Protein AF-A0A345DEK2-F1 (afdb_monomer_lite)

Structure (mmCIF, N/CA/C/O backbone):
data_AF-A0A345DEK2-F1
#
_entry.id   AF-A0A345DEK2-F1
#
loop_
_atom_site.group_PDB
_atom_site.id
_atom_site.type_symbol
_atom_site.label_atom_id
_atom_site.label_alt_id
_atom_site.label_comp_id
_atom_site.label_asym_id
_atom_site.label_entity_id
_atom_site.label_seq_id
_atom_site.pdbx_PDB_ins_code
_atom_site.Cartn_x
_atom_site.Cartn_y
_atom_site.Cartn_z
_atom_site.occupancy
_atom_site.B_iso_or_equiv
_atom_site.auth_seq_id
_atom_site.auth_comp_id
_atom_site.auth_asym_id
_atom_site.auth_atom_id
_atom_site.pdbx_PDB_model_num
ATOM 1 N N . MET A 1 1 ? -20.762 -16.316 8.588 1.00 53.88 1 MET A N 1
ATOM 2 C CA . MET A 1 1 ? -19.806 -15.761 9.569 1.00 53.88 1 MET A CA 1
ATOM 3 C C . MET A 1 1 ? -19.450 -14.352 9.138 1.00 53.88 1 MET A C 1
ATOM 5 O O . MET A 1 1 ? -18.955 -14.180 8.030 1.00 53.88 1 MET A O 1
ATOM 9 N N . SER A 1 2 ? -19.774 -13.349 9.951 1.00 63.19 2 SER A N 1
ATOM 10 C CA . SER A 1 2 ? -19.382 -11.961 9.692 1.00 63.19 2 SER A CA 1
ATOM 11 C C . SER A 1 2 ? -17.870 -11.858 9.861 1.00 63.19 2 SER A C 1
ATOM 13 O O . SER A 1 2 ? -17.362 -12.161 10.936 1.00 63.19 2 SER A O 1
ATOM 15 N N . LYS A 1 3 ? -17.139 -11.502 8.802 1.00 78.44 3 LYS A N 1
ATOM 16 C CA . LYS A 1 3 ? -15.685 -11.351 8.900 1.00 78.44 3 LYS A CA 1
ATOM 17 C C . LYS A 1 3 ? -15.362 -10.133 9.773 1.00 78.44 3 LYS A C 1
ATOM 19 O O . LYS A 1 3 ? -15.892 -9.049 9.521 1.00 78.44 3 LYS A O 1
ATOM 24 N N . VAL A 1 4 ? -14.506 -10.294 10.780 1.00 87.81 4 VAL A N 1
ATOM 25 C CA . VAL A 1 4 ? -14.085 -9.192 11.660 1.00 87.81 4 VAL A CA 1
ATOM 26 C C . VAL A 1 4 ? -13.222 -8.215 10.863 1.00 87.81 4 VAL A C 1
ATOM 28 O O . VAL A 1 4 ? -12.245 -8.613 10.234 1.00 87.81 4 VAL A O 1
ATOM 31 N N . LEU A 1 5 ? -13.589 -6.931 10.850 1.00 89.81 5 LEU A N 1
ATOM 32 C CA . LEU A 1 5 ? -12.830 -5.889 10.155 1.00 89.81 5 LEU A CA 1
ATOM 33 C C . LEU A 1 5 ? -11.545 -5.565 10.930 1.00 89.81 5 LEU A C 1
ATOM 35 O O . LEU A 1 5 ? -11.615 -5.045 12.041 1.00 89.81 5 LEU A O 1
ATOM 39 N N . LEU A 1 6 ? -10.383 -5.796 10.317 1.00 87.94 6 LEU A N 1
ATOM 40 C CA . LEU A 1 6 ? -9.081 -5.451 10.901 1.00 87.94 6 LEU A CA 1
ATOM 41 C C . LEU A 1 6 ? -8.688 -4.002 10.606 1.00 87.94 6 LEU A C 1
ATOM 43 O O . LEU A 1 6 ? -8.075 -3.333 11.434 1.00 87.94 6 LEU A O 1
ATOM 47 N N . GLY A 1 7 ? -9.047 -3.494 9.427 1.00 90.69 7 GLY A N 1
ATOM 48 C CA . GLY A 1 7 ? -8.787 -2.106 9.061 1.00 90.69 7 GLY A CA 1
ATOM 49 C C . GLY A 1 7 ? -8.429 -1.938 7.596 1.00 90.69 7 GLY A C 1
ATOM 50 O O . GLY A 1 7 ? -8.838 -2.727 6.749 1.00 90.69 7 GLY A O 1
ATOM 51 N N . HIS A 1 8 ? -7.675 -0.880 7.299 1.00 93.12 8 HIS A N 1
ATOM 52 C CA . HIS A 1 8 ? -7.225 -0.593 5.942 1.00 93.12 8 HIS A CA 1
ATOM 53 C C . HIS A 1 8 ? -5.710 -0.729 5.838 1.00 93.12 8 HIS A C 1
ATOM 55 O O . HIS A 1 8 ? -4.985 -0.348 6.756 1.00 93.12 8 HIS A O 1
ATOM 61 N N . MET A 1 9 ? -5.232 -1.210 4.700 1.00 93.31 9 MET A N 1
ATOM 62 C CA . MET A 1 9 ? -3.819 -1.401 4.415 1.00 93.31 9 MET A CA 1
ATOM 63 C C . MET A 1 9 ? -3.475 -0.769 3.070 1.00 93.31 9 MET A C 1
ATOM 65 O O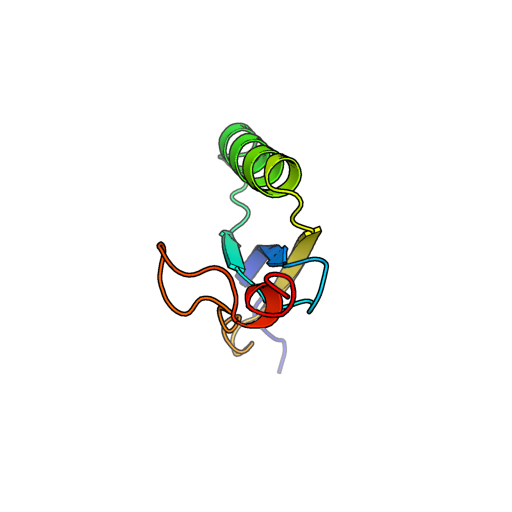 . MET A 1 9 ? -4.135 -1.030 2.068 1.00 93.31 9 MET A O 1
ATOM 69 N N . TYR A 1 10 ? -2.428 0.047 3.046 1.00 93.00 10 TYR A N 1
ATOM 70 C CA . TYR A 1 10 ? -1.822 0.518 1.812 1.00 93.00 10 TYR A CA 1
ATOM 71 C C . TYR A 1 10 ? -0.861 -0.542 1.282 1.00 93.00 10 TYR A C 1
ATOM 73 O O . TYR A 1 10 ? 0.053 -0.953 1.996 1.00 93.00 10 TYR A O 1
ATOM 81 N N . LEU A 1 11 ? -1.037 -0.948 0.032 1.00 91.81 11 LEU A N 1
ATOM 82 C CA . LEU A 1 11 ? -0.109 -1.792 -0.706 1.00 91.81 11 LEU A CA 1
ATOM 83 C C . LEU A 1 11 ? 0.672 -0.948 -1.702 1.00 91.81 11 LEU A C 1
ATOM 85 O O . LEU A 1 11 ? 0.080 -0.206 -2.481 1.00 91.81 11 LEU A O 1
ATOM 89 N N . ALA A 1 12 ? 1.987 -1.120 -1.730 1.00 90.06 12 ALA A N 1
ATOM 90 C CA . ALA A 1 12 ? 2.820 -0.674 -2.831 1.00 90.06 12 ALA A CA 1
ATOM 91 C C . ALA A 1 12 ? 2.943 -1.816 -3.843 1.00 90.06 12 ALA A C 1
ATOM 93 O O . ALA A 1 12 ? 3.375 -2.912 -3.481 1.00 90.06 12 ALA A O 1
ATOM 94 N N . LYS A 1 13 ? 2.583 -1.566 -5.100 1.00 86.56 13 LYS A N 1
ATOM 95 C CA . LYS A 1 13 ? 2.641 -2.530 -6.201 1.00 86.56 13 LYS A CA 1
ATOM 96 C C . LYS A 1 13 ? 3.610 -2.067 -7.278 1.00 86.56 13 LYS A C 1
ATOM 98 O O . LYS A 1 13 ? 3.705 -0.879 -7.588 1.00 86.56 13 LYS A O 1
ATOM 103 N N . ASN A 1 14 ? 4.324 -3.014 -7.871 1.00 82.06 14 ASN A N 1
ATOM 104 C CA . ASN A 1 14 ? 5.098 -2.745 -9.073 1.00 82.06 14 ASN A CA 1
ATOM 105 C C . ASN A 1 14 ? 4.135 -2.551 -10.255 1.00 82.06 14 ASN A C 1
ATOM 107 O O . ASN A 1 14 ? 3.296 -3.414 -10.499 1.00 82.06 14 ASN A O 1
ATOM 111 N N . LEU A 1 15 ? 4.262 -1.449 -10.996 1.00 78.19 15 LEU A N 1
ATOM 112 C CA . LEU A 1 15 ? 3.399 -1.166 -12.147 1.00 78.19 15 LEU A CA 1
ATOM 113 C C . LEU A 1 15 ? 3.540 -2.190 -13.284 1.00 78.19 15 LEU A C 1
ATOM 115 O O . LEU A 1 15 ? 2.578 -2.402 -14.011 1.00 78.19 15 LEU A O 1
ATOM 119 N N . LYS A 1 16 ? 4.701 -2.843 -13.430 1.00 74.81 16 LYS A N 1
ATOM 120 C CA . LYS A 1 16 ? 4.950 -3.782 -14.536 1.00 74.81 16 LYS A CA 1
ATOM 121 C C . LYS A 1 16 ? 4.308 -5.153 -14.335 1.00 74.81 16 LYS A C 1
ATOM 123 O O . LYS A 1 16 ? 3.847 -5.743 -15.299 1.00 74.81 16 LYS A O 1
ATOM 128 N N . CYS A 1 17 ? 4.271 -5.667 -13.105 1.00 75.19 17 CYS A N 1
ATOM 129 C CA . CYS A 1 17 ? 3.735 -7.010 -12.840 1.00 75.19 17 CYS A CA 1
ATOM 130 C C . CYS A 1 17 ? 2.678 -7.092 -11.743 1.00 75.19 17 CYS A C 1
ATOM 132 O O . CYS A 1 17 ? 2.263 -8.185 -11.371 1.00 75.19 17 CYS A O 1
ATOM 134 N N . GLY A 1 18 ? 2.281 -5.964 -11.155 1.00 77.81 18 GLY A N 1
ATOM 135 C CA . GLY A 1 18 ? 1.286 -5.923 -10.082 1.00 77.81 18 GLY A CA 1
ATOM 136 C C . GLY A 1 18 ? 1.740 -6.529 -8.748 1.00 77.81 18 GLY A C 1
ATOM 137 O O . GLY A 1 18 ? 0.979 -6.498 -7.781 1.00 77.81 18 GLY A O 1
ATOM 138 N N . GLY A 1 19 ? 2.968 -7.054 -8.665 1.00 83.56 19 GLY A N 1
ATOM 139 C CA . GLY A 1 19 ? 3.523 -7.665 -7.460 1.00 83.56 19 GLY A CA 1
ATOM 140 C C . GLY A 1 19 ? 3.641 -6.671 -6.305 1.00 83.56 19 GLY A C 1
ATOM 141 O O . GLY A 1 19 ? 4.086 -5.536 -6.496 1.00 83.56 19 GLY A O 1
ATOM 142 N N . VAL A 1 20 ? 3.256 -7.098 -5.099 1.00 86.62 20 VAL A N 1
ATOM 143 C CA . VAL A 1 20 ? 3.328 -6.269 -3.887 1.00 86.62 20 VAL A CA 1
ATOM 144 C C . VAL A 1 20 ? 4.7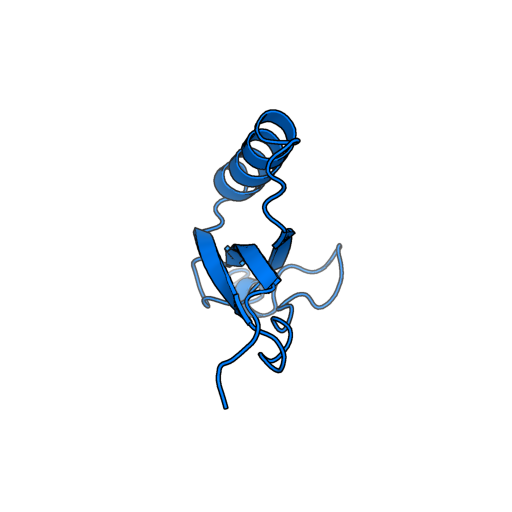75 -6.169 -3.428 1.00 86.62 20 VAL A C 1
ATOM 146 O O . VAL A 1 20 ? 5.433 -7.167 -3.208 1.00 86.62 20 VAL A O 1
ATOM 149 N N . ILE A 1 21 ? 5.284 -4.966 -3.256 1.00 82.12 21 ILE A N 1
ATOM 150 C CA . ILE A 1 21 ? 6.686 -4.687 -2.905 1.00 82.12 21 ILE A CA 1
ATOM 151 C C . ILE A 1 21 ? 6.817 -4.172 -1.474 1.00 82.12 21 ILE A C 1
ATOM 153 O O . ILE A 1 21 ? 7.907 -4.146 -0.910 1.00 82.12 21 ILE A O 1
ATOM 157 N N . GLY A 1 22 ? 5.697 -3.787 -0.874 1.00 85.75 22 GLY A N 1
ATOM 158 C CA . GLY A 1 22 ? 5.593 -3.450 0.533 1.00 85.75 22 GLY A CA 1
ATOM 159 C C . GLY A 1 22 ? 4.153 -3.132 0.894 1.00 85.75 22 GLY A C 1
ATOM 160 O O . GLY A 1 22 ? 3.315 -2.908 0.018 1.00 85.75 22 GLY A O 1
ATOM 161 N N . PHE A 1 23 ? 3.872 -3.092 2.188 1.00 90.12 23 PHE A N 1
ATOM 162 C CA . PHE A 1 23 ? 2.584 -2.653 2.695 1.00 90.12 23 PHE A CA 1
ATOM 163 C C . PHE A 1 23 ? 2.732 -1.882 4.003 1.00 90.12 23 PHE A C 1
ATOM 165 O O . PHE A 1 23 ? 3.745 -1.991 4.691 1.00 90.12 23 PHE A O 1
ATOM 172 N N . SER A 1 24 ? 1.722 -1.082 4.334 1.00 91.25 24 SER A N 1
ATOM 173 C CA . SER A 1 24 ? 1.613 -0.375 5.611 1.00 91.25 24 SER A CA 1
ATOM 174 C C . SER A 1 24 ? 0.157 -0.324 6.035 1.00 91.25 24 SER A C 1
ATOM 176 O O . SER A 1 24 ? -0.713 0.023 5.236 1.00 91.25 24 SER A O 1
ATOM 178 N N . TRP A 1 25 ? -0.119 -0.635 7.297 1.00 91.31 25 TRP A N 1
ATOM 179 C CA . TRP A 1 25 ? -1.445 -0.422 7.865 1.00 91.31 25 TRP A CA 1
ATOM 180 C C . TRP A 1 25 ? -1.748 1.073 7.950 1.00 91.31 25 TRP A C 1
ATOM 182 O O . TRP A 1 25 ? -0.871 1.870 8.278 1.00 91.31 25 TRP A O 1
ATOM 192 N N . LYS A 1 26 ? -2.989 1.441 7.636 1.00 90.44 26 LYS A N 1
ATOM 193 C CA . LYS A 1 26 ? -3.502 2.799 7.800 1.00 90.44 26 LYS A CA 1
ATOM 194 C C . LYS A 1 26 ? -3.835 3.016 9.267 1.00 90.44 26 LYS A C 1
ATOM 196 O O . LYS A 1 26 ? -4.752 2.384 9.796 1.00 90.44 26 LYS A O 1
ATOM 201 N N . ASP A 1 27 ? -3.140 3.948 9.897 1.00 87.25 27 ASP A N 1
ATOM 202 C CA . ASP A 1 27 ? -3.315 4.259 11.310 1.00 87.25 27 ASP A CA 1
ATOM 203 C C . ASP A 1 27 ? -4.010 5.622 11.446 1.00 87.25 27 ASP A C 1
ATOM 205 O O . ASP A 1 27 ? -3.561 6.640 10.912 1.00 87.25 27 ASP A O 1
ATOM 209 N N . LYS A 1 28 ? -5.151 5.659 12.151 1.00 77.50 28 LYS A N 1
ATOM 210 C CA . LYS A 1 28 ? -5.974 6.877 12.277 1.00 77.50 28 LYS A CA 1
ATOM 211 C C . LYS A 1 28 ? -5.199 8.049 12.901 1.00 77.50 28 LYS A C 1
ATOM 213 O O . LYS A 1 28 ? -5.550 9.198 12.616 1.00 77.50 28 LYS A O 1
ATOM 218 N N . GLY A 1 29 ? -4.157 7.775 13.691 1.00 84.06 29 GLY A N 1
ATOM 219 C CA . GLY A 1 29 ? -3.317 8.781 14.343 1.00 84.06 29 GLY A CA 1
ATOM 220 C C . GLY A 1 29 ? -2.101 9.243 13.532 1.00 84.06 29 GLY A C 1
ATOM 221 O O . GLY A 1 29 ? -1.516 10.267 13.873 1.00 84.06 29 GLY A O 1
ATOM 222 N N . ARG A 1 30 ? -1.724 8.548 12.447 1.00 84.31 30 ARG A N 1
ATOM 223 C CA . ARG A 1 30 ? -0.436 8.755 11.745 1.00 84.31 30 ARG A CA 1
ATOM 224 C C . ARG A 1 30 ? -0.574 9.207 10.293 1.00 84.31 30 ARG A C 1
ATOM 226 O O . ARG A 1 30 ? 0.194 8.835 9.409 1.00 84.31 30 ARG A O 1
ATOM 233 N N . LYS A 1 31 ? -1.543 10.088 10.031 1.00 85.19 31 LYS A N 1
ATOM 234 C CA . LYS A 1 31 ? -1.835 10.596 8.675 1.00 85.19 31 LYS A CA 1
ATOM 235 C C . LYS A 1 31 ? -0.613 11.206 7.972 1.00 85.19 31 LYS A C 1
ATOM 237 O O . LYS A 1 31 ? -0.489 11.091 6.753 1.00 85.19 31 LYS A O 1
ATOM 242 N N . LYS A 1 32 ? 0.278 11.887 8.708 1.00 88.25 32 LYS A N 1
ATOM 243 C CA . LYS A 1 32 ? 1.476 12.522 8.129 1.00 88.25 32 LYS A CA 1
ATOM 244 C C . LYS A 1 32 ? 2.513 11.477 7.721 1.00 88.25 32 LYS A C 1
ATOM 246 O O . LYS A 1 32 ? 3.126 11.612 6.662 1.00 88.25 32 LYS A O 1
ATOM 251 N N . GLU A 1 33 ? 2.712 10.458 8.542 1.00 88.00 33 GLU A N 1
ATOM 252 C CA . GLU A 1 33 ? 3.628 9.349 8.294 1.00 88.00 33 GLU A CA 1
ATOM 253 C C . GLU A 1 33 ? 3.120 8.492 7.134 1.00 88.00 33 GLU A C 1
ATOM 255 O O . GLU A 1 33 ? 3.884 8.230 6.205 1.00 88.00 33 GLU A O 1
ATOM 260 N N . ASP A 1 34 ? 1.823 8.174 7.118 1.00 89.56 34 ASP A N 1
ATOM 261 C CA . ASP A 1 34 ? 1.164 7.456 6.023 1.00 89.56 34 ASP A CA 1
ATOM 262 C C . ASP A 1 34 ? 1.367 8.197 4.697 1.00 89.56 34 ASP A C 1
ATOM 264 O O . ASP A 1 34 ? 1.851 7.627 3.717 1.00 89.56 34 ASP A O 1
ATOM 268 N N . ALA A 1 35 ? 1.104 9.509 4.673 1.00 89.88 35 ALA A N 1
ATOM 269 C CA . ALA A 1 35 ? 1.315 10.329 3.484 1.00 89.88 35 ALA A CA 1
ATOM 270 C C . ALA A 1 35 ? 2.789 10.366 3.046 1.00 89.88 35 ALA A C 1
ATOM 272 O O . ALA A 1 35 ? 3.074 10.329 1.846 1.00 89.88 35 ALA A O 1
ATOM 273 N N . LYS A 1 36 ? 3.744 10.425 3.986 1.00 92.19 36 LYS A N 1
ATOM 274 C CA . LYS A 1 36 ? 5.183 10.352 3.671 1.00 92.19 36 LYS A CA 1
ATOM 275 C C . LYS A 1 36 ? 5.545 9.004 3.046 1.00 92.19 36 LYS A C 1
ATOM 277 O O . LYS A 1 36 ? 6.291 8.985 2.066 1.00 92.19 36 LYS A O 1
ATOM 282 N N . THR A 1 37 ? 5.028 7.905 3.582 1.00 89.38 37 THR A N 1
ATOM 283 C CA . THR A 1 37 ? 5.267 6.549 3.069 1.00 89.38 37 THR A CA 1
ATOM 284 C C . THR A 1 37 ? 4.686 6.381 1.667 1.00 89.38 37 THR A C 1
ATOM 286 O O . THR A 1 37 ? 5.414 6.006 0.747 1.00 89.38 37 THR A O 1
ATOM 289 N N . ILE A 1 38 ? 3.431 6.787 1.461 1.00 91.12 38 ILE A N 1
ATOM 290 C CA . ILE A 1 38 ? 2.763 6.756 0.151 1.00 91.12 38 ILE A CA 1
ATOM 291 C C . ILE A 1 38 ? 3.529 7.602 -0.870 1.00 91.12 38 ILE A C 1
ATOM 293 O O . ILE A 1 38 ? 3.838 7.130 -1.963 1.00 91.12 38 ILE A O 1
ATOM 297 N N . ARG A 1 39 ? 3.925 8.830 -0.507 1.00 92.31 39 ARG A N 1
ATOM 298 C CA . ARG A 1 39 ? 4.737 9.691 -1.383 1.00 92.31 39 ARG A CA 1
ATOM 299 C C . ARG A 1 39 ? 6.072 9.047 -1.751 1.00 92.31 39 ARG A C 1
ATOM 301 O O . ARG A 1 39 ? 6.500 9.189 -2.892 1.00 92.31 39 ARG A O 1
ATOM 308 N N . LYS A 1 40 ? 6.743 8.356 -0.823 1.00 89.25 40 LYS A N 1
ATOM 309 C CA . LYS A 1 40 ? 7.995 7.637 -1.123 1.00 89.25 40 LYS A CA 1
ATOM 310 C C . LYS A 1 40 ? 7.772 6.517 -2.138 1.00 89.25 40 LYS A C 1
ATOM 312 O O . LYS A 1 40 ? 8.611 6.352 -3.018 1.00 89.25 40 LYS A O 1
ATOM 317 N N . TRP A 1 41 ? 6.672 5.774 -2.040 1.00 89.12 41 TRP A N 1
ATOM 318 C CA . TRP A 1 41 ? 6.339 4.730 -3.012 1.00 89.12 41 TRP A CA 1
ATOM 319 C C . TRP A 1 41 ? 6.023 5.305 -4.391 1.00 89.12 41 TRP A C 1
ATOM 321 O O . TRP A 1 41 ? 6.618 4.870 -5.373 1.00 89.12 41 TRP A O 1
ATOM 331 N N . LEU A 1 42 ? 5.198 6.350 -4.462 1.00 87.31 42 LEU A N 1
ATOM 332 C CA . LEU A 1 42 ? 4.886 7.027 -5.724 1.00 87.31 42 LEU A CA 1
ATOM 333 C C . LEU A 1 42 ? 6.143 7.613 -6.388 1.00 87.31 42 LEU A C 1
ATOM 335 O O . LEU A 1 42 ? 6.353 7.424 -7.581 1.00 87.31 42 LEU A O 1
ATOM 339 N N . LYS A 1 43 ? 7.040 8.244 -5.613 1.00 86.38 43 LYS A N 1
ATOM 340 C CA . LYS A 1 43 ? 8.332 8.751 -6.122 1.00 86.38 43 LYS A CA 1
ATOM 341 C C . LYS A 1 43 ? 9.245 7.657 -6.681 1.00 86.38 43 LYS A C 1
ATOM 343 O O . LYS A 1 43 ? 10.114 7.959 -7.488 1.00 86.38 43 LYS A O 1
ATOM 348 N N . ARG A 1 44 ? 9.075 6.405 -6.247 1.00 82.75 44 ARG A N 1
ATOM 349 C CA . ARG A 1 44 ? 9.802 5.238 -6.770 1.00 82.75 44 ARG A CA 1
ATOM 350 C C . ARG A 1 44 ? 9.131 4.623 -8.007 1.00 82.75 44 ARG A C 1
ATOM 352 O O . ARG A 1 44 ? 9.584 3.580 -8.462 1.00 82.75 44 ARG A O 1
ATOM 359 N N . GLY A 1 45 ? 8.066 5.235 -8.531 1.00 84.19 45 GLY A N 1
ATOM 360 C CA . GLY A 1 45 ? 7.320 4.720 -9.682 1.00 84.19 45 GLY A CA 1
ATOM 361 C C . GLY A 1 45 ? 6.431 3.522 -9.345 1.00 84.19 45 GLY A C 1
ATOM 362 O O . GLY A 1 45 ? 6.188 2.674 -10.198 1.00 84.19 45 GLY A O 1
ATOM 363 N N . LEU A 1 46 ? 5.988 3.408 -8.092 1.00 85.94 46 LEU A N 1
ATOM 364 C CA . LEU A 1 46 ? 5.136 2.310 -7.640 1.00 85.94 46 LEU A CA 1
ATOM 365 C C . LEU A 1 46 ? 3.667 2.730 -7.661 1.00 85.94 46 LEU A C 1
ATOM 367 O O . LEU A 1 46 ? 3.344 3.874 -7.341 1.00 85.94 46 LEU A O 1
ATOM 371 N N . ALA A 1 47 ? 2.776 1.790 -7.963 1.00 89.25 47 ALA A N 1
ATOM 372 C CA . ALA A 1 47 ? 1.352 1.953 -7.699 1.00 89.25 47 ALA A CA 1
ATOM 373 C C . ALA A 1 47 ? 1.089 1.836 -6.197 1.00 89.25 47 ALA A C 1
ATOM 375 O O . ALA A 1 47 ? 1.735 1.045 -5.508 1.00 89.25 47 ALA A O 1
ATOM 376 N N . VAL A 1 48 ? 0.120 2.595 -5.691 1.00 92.12 48 VAL A N 1
ATOM 377 C CA . VAL A 1 48 ? -0.354 2.468 -4.312 1.00 92.12 48 VAL A CA 1
ATOM 378 C C . VAL A 1 48 ? -1.842 2.161 -4.324 1.00 92.12 48 VAL A C 1
ATOM 380 O O . VAL A 1 48 ? -2.618 2.894 -4.927 1.00 92.12 48 VAL A O 1
ATOM 383 N N . GLU A 1 49 ? -2.232 1.096 -3.635 1.00 92.44 49 GLU A N 1
ATOM 384 C CA . GLU A 1 49 ? -3.618 0.641 -3.525 1.00 92.44 49 GLU A CA 1
ATOM 385 C C . GLU A 1 49 ? -4.034 0.580 -2.057 1.00 92.44 49 GLU A C 1
ATOM 387 O O . GLU A 1 49 ? -3.236 0.200 -1.203 1.00 92.44 49 GLU A O 1
ATOM 392 N N . LEU A 1 50 ? -5.273 0.962 -1.749 1.00 92.44 50 LEU A N 1
ATOM 393 C CA . LEU A 1 50 ? -5.826 0.870 -0.401 1.00 92.44 50 LEU A CA 1
ATOM 394 C C . LEU A 1 50 ? -6.794 -0.308 -0.335 1.00 92.44 50 LEU A C 1
ATOM 396 O O . LEU A 1 50 ? -7.836 -0.287 -0.982 1.00 92.44 50 LEU A O 1
ATOM 400 N N . LEU A 1 51 ? -6.467 -1.302 0.482 1.00 91.81 51 LEU A N 1
ATOM 401 C CA . LEU A 1 51 ? -7.308 -2.468 0.714 1.00 91.81 51 LEU A CA 1
ATOM 402 C C . LEU A 1 51 ? -7.974 -2.408 2.080 1.00 91.81 51 LEU A C 1
ATOM 404 O O . LEU A 1 51 ? -7.368 -1.973 3.058 1.00 91.81 51 LEU A O 1
ATOM 408 N N . VAL A 1 52 ? -9.200 -2.915 2.152 1.00 92.94 52 VAL A N 1
ATOM 409 C CA . VAL A 1 52 ? -9.857 -3.265 3.413 1.00 92.94 52 VAL A CA 1
ATOM 410 C C . VAL A 1 52 ? -9.467 -4.700 3.756 1.00 92.94 52 VAL A C 1
ATOM 412 O O . VAL A 1 52 ? -9.453 -5.560 2.877 1.00 92.94 52 VAL A O 1
ATOM 415 N N . ARG A 1 53 ? -9.103 -4.950 5.011 1.00 92.06 53 ARG A N 1
ATOM 416 C CA . ARG A 1 53 ? -8.636 -6.253 5.489 1.00 92.06 53 ARG A CA 1
ATOM 417 C C . ARG A 1 53 ? -9.546 -6.769 6.583 1.00 92.06 53 ARG A C 1
ATOM 419 O O . ARG A 1 53 ? -9.883 -6.030 7.512 1.00 92.06 53 ARG A O 1
ATOM 426 N N . TYR A 1 54 ? -9.876 -8.044 6.485 1.00 93.00 54 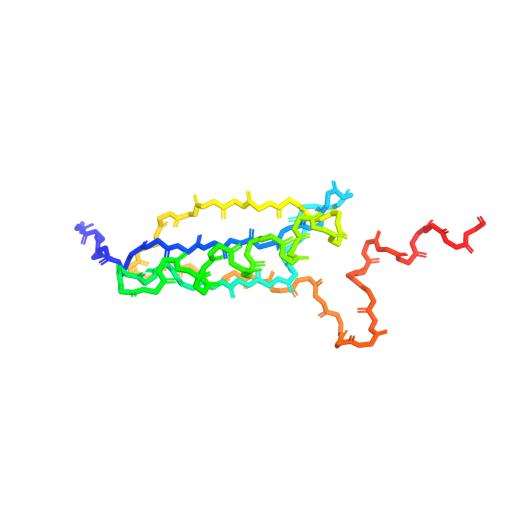TYR A 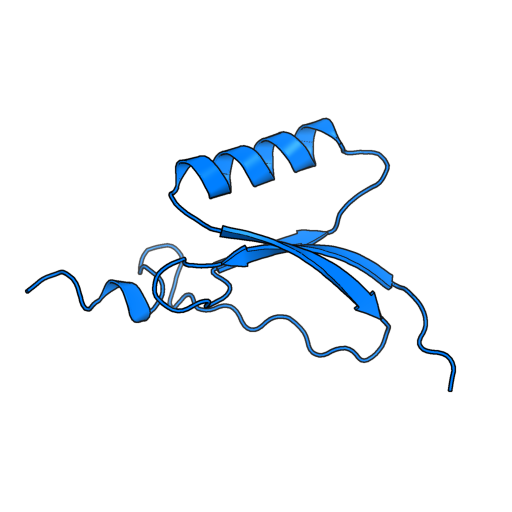N 1
ATOM 427 C CA . TYR A 1 54 ? -10.665 -8.767 7.461 1.00 93.00 54 TYR A CA 1
ATOM 428 C C . TYR A 1 54 ? -9.870 -9.926 8.060 1.00 93.00 54 TYR A C 1
ATOM 430 O O . TYR A 1 54 ? -8.867 -10.381 7.505 1.00 93.00 54 TYR A O 1
ATOM 438 N N . GLU A 1 55 ? -10.319 -10.405 9.211 1.00 90.06 55 GLU A N 1
ATOM 439 C CA . GLU A 1 55 ? -9.775 -11.594 9.849 1.00 90.06 55 GLU A CA 1
ATOM 440 C C . GLU A 1 55 ? -9.904 -12.814 8.923 1.00 90.06 55 GLU A C 1
ATOM 442 O O . GLU A 1 55 ? -10.942 -13.037 8.294 1.00 90.06 55 GLU A O 1
ATOM 447 N N . GLY A 1 56 ? -8.813 -13.574 8.802 1.00 88.19 56 GLY A N 1
ATOM 448 C CA . GLY A 1 56 ? -8.701 -14.712 7.888 1.00 88.19 56 GLY A CA 1
ATOM 449 C C . GLY A 1 56 ? -8.315 -14.356 6.448 1.00 88.19 56 GLY A C 1
ATOM 450 O O . GLY A 1 56 ? -8.053 -15.267 5.662 1.00 88.19 56 GLY A O 1
ATOM 451 N N . ASP A 1 57 ? -8.231 -13.071 6.077 1.00 87.12 57 ASP A N 1
ATOM 452 C CA . ASP A 1 57 ? -7.716 -12.716 4.754 1.00 87.12 57 ASP A CA 1
ATOM 453 C C . ASP A 1 57 ? -6.221 -13.097 4.647 1.00 87.12 57 ASP A C 1
ATOM 455 O O . ASP A 1 57 ? -5.434 -12.783 5.547 1.00 87.12 57 ASP A O 1
ATOM 459 N N . PRO A 1 58 ? -5.776 -13.705 3.533 1.00 86.06 58 PRO A N 1
ATOM 460 C CA . PRO A 1 58 ? -4.388 -14.134 3.365 1.00 86.06 58 PRO A CA 1
ATOM 461 C C . PRO A 1 58 ? -3.444 -12.933 3.338 1.00 86.06 58 PRO A C 1
ATOM 463 O O . PRO A 1 58 ? -3.762 -11.911 2.720 1.00 86.06 58 PRO A O 1
ATOM 466 N N . GLU A 1 59 ? -2.300 -13.028 4.017 1.00 83.19 59 GLU A N 1
ATOM 467 C CA . GLU A 1 59 ? -1.307 -11.950 4.057 1.00 83.19 59 GLU A CA 1
ATOM 468 C C . GLU A 1 59 ? -0.799 -11.615 2.638 1.00 83.19 59 GLU A C 1
ATOM 470 O O . GLU A 1 59 ? -0.592 -12.530 1.828 1.00 83.19 59 GLU A O 1
ATOM 475 N N . PRO A 1 60 ? -0.618 -10.324 2.289 1.00 83.25 60 PRO A N 1
ATOM 476 C CA . PRO A 1 60 ? -0.097 -9.945 0.982 1.00 83.25 60 PRO A CA 1
ATOM 477 C C . PRO A 1 60 ? 1.282 -10.562 0.735 1.00 83.25 60 PRO A C 1
ATOM 479 O O . PRO A 1 60 ? 2.245 -10.280 1.445 1.00 83.25 60 PRO A O 1
ATOM 482 N N . LYS A 1 61 ? 1.397 -11.373 -0.318 1.00 80.75 61 LYS A N 1
ATOM 483 C CA . LYS A 1 61 ? 2.677 -11.965 -0.715 1.00 80.75 61 LYS A CA 1
ATOM 484 C C . LYS A 1 61 ? 3.588 -10.895 -1.309 1.00 80.75 61 LYS A C 1
ATOM 486 O O . LYS A 1 61 ? 3.259 -10.294 -2.332 1.00 80.75 61 LYS A O 1
ATOM 491 N N . ILE A 1 62 ? 4.743 -10.691 -0.684 1.00 80.69 62 ILE A N 1
ATOM 492 C CA . ILE A 1 62 ? 5.738 -9.727 -1.146 1.00 80.69 62 ILE A CA 1
ATOM 493 C C . ILE A 1 62 ? 6.504 -10.291 -2.358 1.00 80.69 62 ILE A C 1
ATOM 495 O O . ILE A 1 62 ? 7.234 -11.270 -2.254 1.00 80.69 62 ILE A O 1
ATOM 499 N N . CYS A 1 63 ? 6.367 -9.635 -3.512 1.00 72.69 63 CYS A N 1
ATOM 500 C CA . CYS A 1 63 ? 7.243 -9.731 -4.679 1.00 72.69 63 CYS A CA 1
ATOM 501 C C . CYS A 1 63 ? 8.555 -8.971 -4.436 1.00 72.69 63 CYS A C 1
ATOM 503 O O . CYS A 1 63 ? 8.863 -7.991 -5.111 1.00 72.69 63 CYS A O 1
ATOM 505 N N . THR A 1 64 ? 9.358 -9.383 -3.464 1.00 64.69 64 THR A N 1
ATOM 506 C CA . THR A 1 64 ? 10.774 -8.999 -3.416 1.00 64.69 64 THR A CA 1
ATOM 507 C C . THR A 1 64 ? 11.592 -10.233 -3.089 1.00 64.69 64 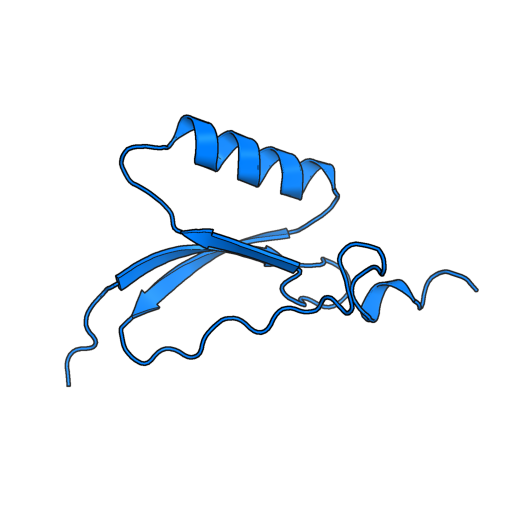THR A C 1
ATOM 509 O O . THR A 1 64 ? 11.182 -11.067 -2.288 1.00 64.69 64 THR A O 1
ATOM 512 N N . ARG A 1 65 ? 12.746 -10.377 -3.747 1.00 52.38 65 ARG A N 1
ATOM 513 C CA . ARG A 1 65 ? 13.700 -11.452 -3.441 1.00 52.38 65 ARG A CA 1
ATOM 514 C C . ARG A 1 65 ? 14.620 -11.047 -2.283 1.00 52.38 65 ARG A C 1
ATOM 516 O O . ARG A 1 65 ? 15.038 -11.898 -1.513 1.00 52.38 65 ARG A O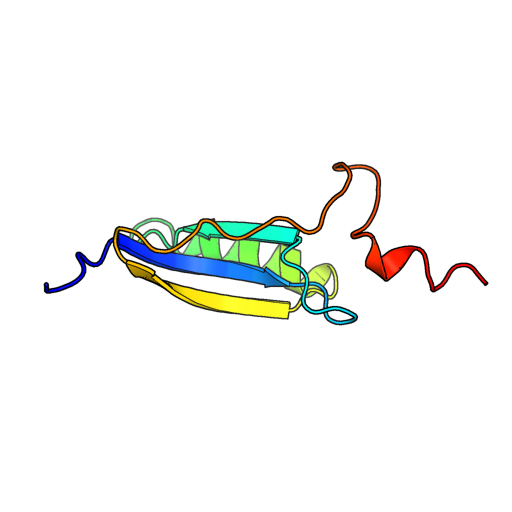 1
ATOM 523 N N . ASN A 1 66 ? 14.935 -9.748 -2.175 1.00 49.91 66 ASN A N 1
ATOM 524 C CA . ASN A 1 66 ? 15.642 -9.104 -1.062 1.00 49.91 66 ASN A CA 1
ATOM 525 C C . ASN A 1 66 ? 15.633 -7.571 -1.234 1.00 49.91 66 ASN A C 1
ATOM 527 O O . ASN A 1 66 ? 15.460 -7.089 -2.346 1.00 49.91 66 ASN A O 1
ATOM 531 N N . PHE A 1 67 ? 15.929 -6.788 -0.187 1.00 46.50 67 PHE A N 1
ATOM 532 C CA . PHE A 1 67 ? 16.028 -5.309 -0.263 1.00 46.50 67 PHE A CA 1
ATOM 533 C C . PHE A 1 67 ? 17.019 -4.772 -1.322 1.00 46.50 67 PHE A C 1
ATOM 535 O O . PHE A 1 67 ? 16.943 -3.601 -1.689 1.00 46.50 67 PHE A O 1
ATOM 542 N N . LYS A 1 68 ? 17.950 -5.611 -1.800 1.00 50.28 68 LYS A N 1
ATOM 543 C CA . LYS A 1 68 ? 18.939 -5.293 -2.845 1.00 50.28 68 LYS A CA 1
ATOM 544 C C . LYS A 1 68 ? 18.555 -5.780 -4.246 1.00 50.28 68 LYS A C 1
ATOM 546 O O . LYS A 1 68 ? 19.216 -5.389 -5.203 1.00 50.28 68 LYS A O 1
ATOM 551 N N . VAL A 1 69 ? 17.536 -6.632 -4.371 1.00 54.25 69 VAL A N 1
ATOM 552 C CA . VAL A 1 69 ? 17.122 -7.212 -5.653 1.00 54.25 69 VAL A CA 1
ATOM 553 C C . VAL A 1 69 ? 15.726 -6.690 -5.968 1.00 54.25 69 VAL A C 1
ATOM 555 O O . VAL A 1 69 ? 14.807 -6.912 -5.173 1.00 54.25 69 VAL A O 1
ATOM 558 N N . PRO A 1 70 ? 15.547 -5.967 -7.081 1.00 57.41 70 PRO A N 1
ATOM 559 C CA . PRO A 1 70 ? 14.251 -5.479 -7.467 1.00 57.41 70 PRO A CA 1
ATOM 560 C C . PRO A 1 70 ? 13.243 -6.646 -7.617 1.00 57.41 70 PRO A C 1
ATOM 562 O O . PRO A 1 70 ? 13.650 -7.802 -7.734 1.00 57.41 70 PRO A O 1
ATOM 565 N N . CYS A 1 71 ? 11.928 -6.379 -7.527 1.00 62.06 71 CYS A N 1
ATOM 566 C CA . CYS A 1 71 ? 10.879 -7.417 -7.689 1.00 62.06 71 CYS A CA 1
ATOM 567 C C . CYS A 1 71 ? 11.210 -8.259 -8.927 1.00 62.06 71 CYS A C 1
ATOM 569 O O . CYS A 1 71 ? 11.670 -7.681 -9.905 1.00 62.06 71 CYS A O 1
ATOM 571 N N . ALA A 1 72 ? 11.013 -9.584 -8.891 1.00 56.53 72 ALA A N 1
ATOM 572 C CA . ALA A 1 72 ? 11.463 -10.516 -9.945 1.00 56.53 72 ALA A CA 1
ATOM 573 C C . ALA A 1 72 ? 11.107 -10.050 -11.377 1.00 56.53 72 ALA A C 1
ATOM 575 O O . ALA A 1 72 ? 11.813 -10.310 -12.341 1.00 56.53 72 ALA A O 1
ATOM 576 N N . CYS A 1 73 ? 10.041 -9.263 -11.496 1.00 57.62 73 CYS A N 1
ATOM 577 C CA . CYS A 1 73 ? 9.577 -8.607 -12.710 1.00 57.62 73 CYS A CA 1
ATOM 578 C C . CYS A 1 73 ? 10.401 -7.400 -13.211 1.00 57.62 73 CYS A C 1
ATOM 580 O O . CYS A 1 73 ? 10.021 -6.789 -14.200 1.00 57.62 73 CYS A O 1
ATOM 582 N N . GLN A 1 74 ? 11.450 -6.970 -12.511 1.00 53.66 74 GLN A N 1
ATOM 583 C CA . GLN A 1 74 ? 12.379 -5.914 -12.937 1.00 53.66 74 GLN A CA 1
ATOM 584 C C . GLN A 1 74 ? 13.676 -6.500 -13.519 1.00 53.66 74 GLN A C 1
ATOM 586 O O . GLN A 1 74 ? 14.512 -5.740 -14.001 1.00 53.66 74 GLN A O 1
ATOM 591 N N . GLU A 1 75 ? 13.866 -7.826 -13.476 1.00 50.53 75 GLU A N 1
ATOM 592 C CA . GLU A 1 75 ? 15.010 -8.497 -14.113 1.00 50.53 75 GLU A CA 1
ATOM 593 C C . GLU A 1 75 ? 14.877 -8.542 -15.651 1.00 50.53 75 GLU A C 1
ATOM 595 O O . GLU A 1 75 ? 15.860 -8.790 -16.337 1.00 50.53 75 GLU A O 1
ATOM 600 N N . VAL A 1 76 ? 13.694 -8.239 -16.204 1.00 46.56 76 VAL A N 1
ATOM 601 C CA . VAL A 1 76 ? 13.390 -8.341 -17.647 1.00 46.56 76 VAL A CA 1
ATOM 602 C C . VAL A 1 76 ? 13.776 -7.112 -18.485 1.00 46.56 76 VAL A C 1
ATOM 604 O O . VAL A 1 76 ? 13.706 -7.181 -19.703 1.00 46.56 76 VAL A O 1
ATOM 607 N N . ASP A 1 77 ? 14.218 -6.005 -17.876 1.00 44.19 77 ASP A N 1
ATOM 608 C CA . ASP A 1 77 ? 14.565 -4.759 -18.596 1.00 44.19 77 ASP A CA 1
ATOM 609 C C . ASP A 1 77 ? 16.076 -4.457 -18.647 1.00 44.19 77 ASP A C 1
ATOM 611 O O . ASP A 1 77 ? 16.475 -3.310 -18.845 1.00 44.19 77 ASP A O 1
ATOM 615 N N . ARG A 1 78 ? 16.944 -5.453 -18.428 1.00 39.41 78 ARG A N 1
ATOM 616 C CA . ARG A 1 78 ? 18.403 -5.318 -18.638 1.00 39.41 78 ARG A CA 1
ATOM 617 C C . ARG A 1 78 ? 18.891 -6.065 -19.887 1.00 39.41 78 ARG A C 1
ATOM 619 O O . ARG A 1 78 ? 19.992 -6.610 -19.870 1.00 39.41 78 ARG A O 1
ATOM 626 N N . GLY A 1 79 ? 18.047 -6.125 -20.917 1.00 39.91 79 GLY A N 1
ATOM 627 C CA . GLY A 1 79 ? 18.412 -6.559 -22.269 1.00 39.91 79 GLY A CA 1
ATOM 628 C C . GLY A 1 79 ? 18.797 -5.368 -23.127 1.00 39.91 79 GLY A C 1
ATOM 629 O O . GLY A 1 79 ? 18.063 -4.359 -23.051 1.00 39.91 79 GLY A O 1
#

Secondary structure (DSSP, 8-state):
-PPPEEEEEEEEEETTT--EEEEEE--TT-HHHHHHHHHHHHHTTEEEEEEEEETTPPPPPB--SBTTB--GGGGGG--

Organism: NCBI:txid2268024

pLDDT: mean 79.07, std 15.55, range [39.41, 93.31]

Foldseek 3Di:
DPFAWPAKKKFWAAPQPRFTADMDGDDPPPPVVVVVVVVVSVVVVTDIDMDTDTPPDDDRDHQDPDPPGPRPSVVPPPD

Radius of gyration: 14.21 Å; chains: 1; bounding box: 39×28×37 Å

Sequence (79 aa):
MSKVLLGHMYLAKNLKCGGVIGFSWKDKGRKKEDAKTIRKWLKRGLAVELLVRYEGDPEPKICTRNFKVPCACQEVDRG